Protein AF-A0A6A5V2A2-F1 (afdb_monomer_lite)

pLDDT: mean 74.8, std 13.6, range [34.06, 92.94]

Radius of gyration: 26.66 Å; chains: 1; bounding box: 61×60×77 Å

Foldseek 3Di:
DDDPDCPPVVVVVVVVVVQLVVQLVVLCVVDDPPDDSVNSSVVSVVCQQQDQDPVRDRNCCVVPVDNDDPDPPDPQPPVRVVVVVVVVVVVVVVVVVVVVVVVVCVVVPPVPPPCVVVVPDDPPDDDDDDDDDDD

Secondary structure (DSSP, 8-state):
------HHHHHHHHHHHHHHHHHHHHHHHHS-TTS-HHHHHHHHHHHHHHS--TTS--HHHHHHSSPPP--TTSPPPHHHHHHHHHHHHHHHHHHHHHHHHHHHHHHHT------HHHHTPPTT-----------

Structure (mmCIF, N/CA/C/O backbone):
data_AF-A0A6A5V2A2-F1
#
_entry.id   AF-A0A6A5V2A2-F1
#
loop_
_atom_site.group_PDB
_atom_site.id
_atom_site.type_symbol
_atom_site.label_atom_id
_atom_site.label_alt_id
_atom_site.label_comp_id
_atom_site.label_asym_id
_atom_site.label_entity_id
_atom_site.label_seq_id
_atom_site.pdbx_PDB_ins_code
_atom_site.Cartn_x
_atom_site.Cartn_y
_atom_site.Cartn_z
_atom_site.occupancy
_atom_site.B_iso_or_equiv
_atom_site.auth_seq_id
_atom_site.auth_comp_id
_atom_site.auth_asym_id
_a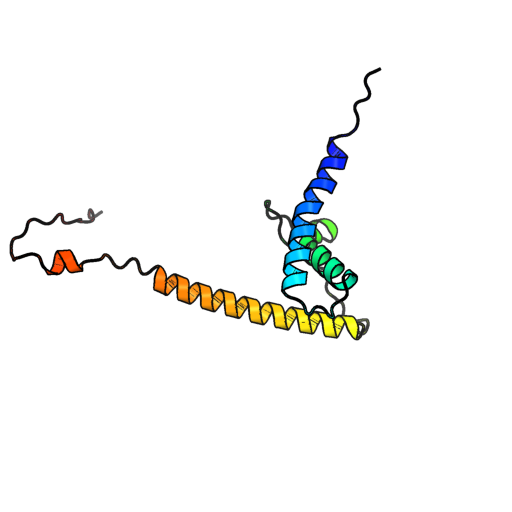tom_site.auth_atom_id
_atom_site.pdbx_PDB_model_num
ATOM 1 N N . MET A 1 1 ? -3.694 47.176 -11.298 1.00 38.16 1 MET A N 1
ATOM 2 C CA . MET A 1 1 ? -3.808 45.831 -11.908 1.00 38.16 1 MET A CA 1
ATOM 3 C C . MET A 1 1 ? -3.336 44.809 -10.891 1.00 38.16 1 MET A C 1
ATOM 5 O O . MET A 1 1 ? -2.148 44.761 -10.609 1.00 38.16 1 MET A O 1
ATOM 9 N N . SER A 1 2 ? -4.267 44.091 -10.260 1.00 34.06 2 SER A N 1
ATOM 10 C CA . SER A 1 2 ? -3.954 43.094 -9.231 1.00 34.06 2 SER A CA 1
ATOM 11 C C . SER A 1 2 ? -3.745 41.736 -9.899 1.00 34.06 2 SER A C 1
ATOM 13 O O . SER A 1 2 ? -4.646 41.229 -10.564 1.00 34.06 2 SER A O 1
ATOM 15 N N . THR A 1 3 ? -2.543 41.181 -9.768 1.00 43.47 3 THR A N 1
ATOM 16 C CA . THR A 1 3 ? -2.171 39.861 -10.287 1.00 43.47 3 THR A CA 1
ATOM 17 C C . THR A 1 3 ? -2.700 38.789 -9.336 1.00 43.47 3 THR A C 1
ATOM 19 O O . THR A 1 3 ? -2.037 38.427 -8.364 1.00 43.47 3 THR A O 1
ATOM 22 N N . THR A 1 4 ? -3.881 38.246 -9.613 1.00 45.25 4 THR A N 1
ATOM 23 C CA . THR A 1 4 ? -4.369 37.003 -9.001 1.00 45.25 4 THR A CA 1
ATOM 24 C C . THR A 1 4 ? -3.524 35.836 -9.516 1.00 45.25 4 THR A C 1
ATOM 26 O O . THR A 1 4 ? -3.820 35.208 -10.530 1.00 45.25 4 THR A O 1
ATOM 29 N N . ARG A 1 5 ? -2.407 35.560 -8.834 1.00 51.00 5 ARG A N 1
ATOM 30 C CA . ARG A 1 5 ? -1.618 34.342 -9.052 1.00 51.00 5 ARG A CA 1
ATOM 31 C C . ARG A 1 5 ? -2.469 33.137 -8.647 1.00 51.00 5 ARG A C 1
ATOM 33 O O . ARG A 1 5 ? -2.980 33.082 -7.532 1.00 51.00 5 ARG A O 1
ATOM 40 N N . ASN A 1 6 ? -2.612 32.185 -9.567 1.00 52.34 6 ASN A N 1
ATOM 41 C CA . ASN A 1 6 ? -3.333 30.920 -9.418 1.00 52.34 6 ASN A CA 1
ATOM 42 C C . ASN A 1 6 ? -2.757 30.048 -8.279 1.00 52.34 6 ASN A C 1
ATOM 44 O O . ASN A 1 6 ? -2.056 29.072 -8.523 1.00 52.34 6 ASN A O 1
ATOM 48 N N . ALA A 1 7 ? -3.065 30.370 -7.021 1.00 53.38 7 ALA A N 1
ATOM 49 C CA . ALA A 1 7 ? -2.694 29.559 -5.856 1.00 53.38 7 ALA A CA 1
ATOM 50 C C . ALA A 1 7 ? -3.405 28.186 -5.840 1.00 53.38 7 ALA A C 1
ATOM 52 O O . ALA A 1 7 ? -2.929 27.216 -5.250 1.00 53.38 7 ALA A O 1
ATOM 53 N N . LEU A 1 8 ? -4.540 28.074 -6.539 1.00 51.28 8 LEU A N 1
ATOM 54 C CA . LEU A 1 8 ? -5.358 26.860 -6.582 1.00 51.28 8 LEU A CA 1
ATOM 55 C C . LEU A 1 8 ? -4.732 25.701 -7.375 1.00 51.28 8 LEU A C 1
ATOM 57 O O . LEU A 1 8 ? -4.983 24.549 -7.027 1.00 51.28 8 LEU A O 1
ATOM 61 N N . SER A 1 9 ? -3.927 25.955 -8.412 1.00 54.22 9 SER A N 1
ATOM 62 C CA . SER A 1 9 ? -3.338 24.880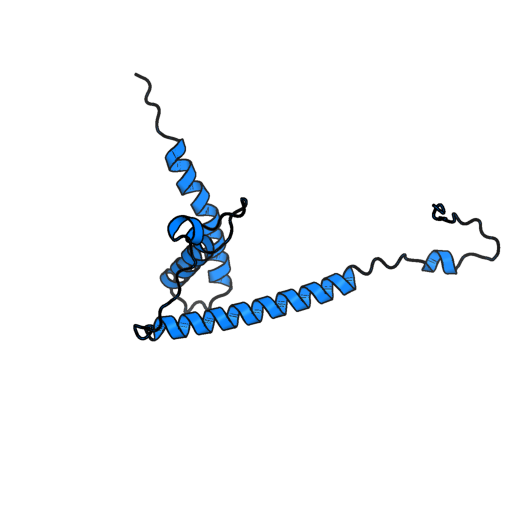 -9.232 1.00 54.22 9 SER A CA 1
ATOM 63 C C . SER A 1 9 ? -2.082 24.272 -8.598 1.00 54.22 9 SER A C 1
ATOM 65 O O . SER A 1 9 ? -1.942 23.050 -8.588 1.00 54.22 9 SER A O 1
ATOM 67 N N . ILE A 1 10 ? -1.221 25.103 -7.999 1.00 55.25 10 ILE A N 1
ATOM 68 C CA . ILE A 1 10 ? -0.010 24.671 -7.277 1.00 55.25 10 ILE A CA 1
ATOM 69 C C . ILE A 1 10 ? -0.380 23.811 -6.058 1.00 55.25 10 ILE A C 1
ATOM 71 O O . ILE A 1 10 ? 0.168 22.725 -5.874 1.00 55.25 10 ILE A O 1
ATOM 75 N N . SER A 1 11 ? -1.404 24.221 -5.301 1.00 61.50 11 SER A N 1
ATOM 76 C CA . SER A 1 11 ? -1.823 23.511 -4.084 1.00 61.50 11 SER A CA 1
ATOM 77 C C . SER A 1 11 ? -2.293 22.068 -4.314 1.00 61.50 11 SER A C 1
ATOM 79 O O . SER A 1 11 ? -2.207 21.247 -3.402 1.00 61.50 11 SER A O 1
ATOM 81 N N . LYS A 1 12 ? -2.785 21.718 -5.514 1.00 62.97 12 LYS A N 1
ATOM 82 C CA . LYS A 1 12 ? -3.176 20.333 -5.829 1.00 62.97 12 LYS A CA 1
ATOM 83 C C . LYS A 1 12 ? -1.954 19.435 -5.992 1.00 62.97 12 LYS A C 1
ATOM 85 O O . LYS A 1 12 ? -1.932 18.361 -5.405 1.00 62.97 12 LYS A O 1
ATOM 90 N N . VAL A 1 13 ? -0.943 19.874 -6.741 1.00 65.44 13 VAL A N 1
ATOM 91 C CA . VAL A 1 13 ? 0.288 19.097 -6.965 1.00 65.44 13 VAL A CA 1
ATOM 92 C C . VAL A 1 13 ? 1.084 18.960 -5.665 1.00 65.44 13 VAL A C 1
ATOM 94 O O . VAL A 1 13 ? 1.538 17.866 -5.337 1.00 65.44 13 VAL A O 1
ATOM 97 N N . GLU A 1 14 ? 1.172 20.029 -4.871 1.00 67.75 14 GLU A N 1
ATOM 98 C CA . GLU A 1 14 ? 1.862 20.013 -3.574 1.00 67.75 14 GLU A CA 1
ATOM 99 C C . GLU A 1 14 ? 1.228 19.037 -2.575 1.00 67.75 14 GLU A C 1
ATOM 101 O O . GLU A 1 14 ? 1.939 18.305 -1.885 1.00 67.75 14 GLU A O 1
ATOM 106 N N . LYS A 1 15 ? -0.108 18.937 -2.544 1.00 70.56 15 LYS A N 1
ATOM 107 C CA . LYS A 1 15 ? -0.814 17.963 -1.694 1.00 70.56 15 LYS A CA 1
ATOM 108 C C . LYS A 1 15 ? -0.485 16.509 -2.038 1.00 70.56 15 LYS A C 1
ATOM 110 O O . LYS A 1 15 ? -0.555 15.663 -1.150 1.00 70.56 15 LYS A O 1
ATOM 115 N N . TYR A 1 16 ? -0.102 16.215 -3.282 1.00 74.69 16 TYR A N 1
ATOM 116 C CA . TYR A 1 16 ? 0.299 14.870 -3.704 1.00 74.69 16 TYR A CA 1
ATOM 117 C C . TYR A 1 16 ? 1.757 14.526 -3.361 1.00 74.69 16 TYR A C 1
ATOM 119 O O . TYR A 1 16 ? 2.113 13.346 -3.359 1.00 74.69 16 TYR A O 1
ATOM 127 N N . TYR A 1 17 ? 2.590 15.505 -2.992 1.00 81.06 17 TYR A N 1
ATOM 128 C CA . TYR A 1 17 ? 3.973 15.237 -2.589 1.00 81.06 17 TYR A CA 1
ATOM 129 C C . TYR A 1 17 ? 4.055 14.466 -1.265 1.00 81.06 17 TYR A C 1
ATOM 131 O O . TYR A 1 17 ? 4.821 13.512 -1.145 1.00 81.06 17 TYR A O 1
ATOM 139 N N . THR A 1 18 ? 3.226 14.822 -0.282 1.00 86.00 18 THR A N 1
ATOM 140 C CA . THR A 1 18 ? 3.184 14.157 1.030 1.00 86.00 18 THR A CA 1
ATOM 141 C C . THR A 1 18 ? 2.874 12.654 0.947 1.00 86.00 18 THR A C 1
ATOM 143 O O . THR A 1 18 ? 3.663 11.866 1.477 1.00 86.00 18 THR A O 1
ATOM 146 N N . PRO A 1 19 ? 1.789 12.203 0.281 1.00 87.12 19 PRO A N 1
ATOM 147 C CA . PRO A 1 19 ? 1.515 10.776 0.132 1.00 87.12 19 PRO A CA 1
ATOM 148 C C . PRO A 1 19 ? 2.580 10.065 -0.712 1.00 87.12 19 PRO A C 1
ATOM 150 O O . PRO A 1 19 ? 2.922 8.925 -0.401 1.00 87.12 19 PRO A O 1
ATOM 153 N N . LEU A 1 20 ? 3.167 10.739 -1.710 1.00 89.06 20 LEU A N 1
ATOM 154 C CA . LEU A 1 20 ? 4.261 10.181 -2.508 1.00 89.06 20 LEU A CA 1
ATOM 155 C C . LEU A 1 20 ? 5.519 9.92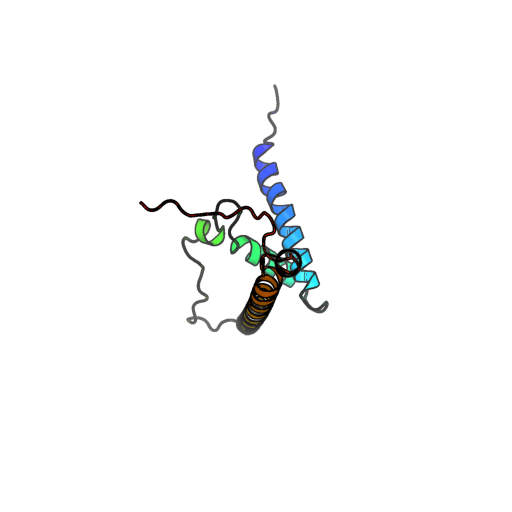4 -1.694 1.00 89.06 20 LEU A C 1
ATOM 157 O O . LEU A 1 20 ? 6.053 8.814 -1.718 1.00 89.06 20 LEU A O 1
ATOM 161 N N . ARG A 1 21 ? 5.954 10.920 -0.926 1.00 91.19 21 ARG A N 1
ATOM 162 C CA . ARG A 1 21 ? 7.101 10.794 -0.033 1.00 91.19 21 ARG A CA 1
ATOM 163 C C . ARG A 1 21 ? 6.872 9.699 1.003 1.00 91.19 21 ARG A C 1
ATOM 165 O O . ARG A 1 21 ? 7.749 8.867 1.215 1.00 91.19 21 ARG A O 1
ATOM 172 N N . ARG A 1 22 ? 5.673 9.647 1.590 1.00 90.06 22 ARG A N 1
ATOM 173 C CA . ARG A 1 22 ? 5.330 8.629 2.585 1.00 90.06 22 ARG A CA 1
ATOM 174 C C . ARG A 1 22 ? 5.354 7.218 2.001 1.00 90.06 22 ARG A C 1
ATOM 176 O O . ARG A 1 22 ? 5.927 6.324 2.616 1.00 90.06 22 ARG A O 1
ATOM 183 N N . ALA A 1 23 ? 4.760 7.016 0.825 1.00 88.38 23 ALA A N 1
ATOM 184 C CA . ALA A 1 23 ? 4.787 5.726 0.142 1.00 88.38 23 ALA A CA 1
ATOM 185 C C . ALA A 1 23 ? 6.223 5.312 -0.211 1.00 88.38 23 ALA A C 1
ATOM 187 O O . ALA A 1 23 ? 6.601 4.168 0.023 1.00 88.38 23 ALA A O 1
ATOM 188 N N . TYR A 1 24 ? 7.034 6.249 -0.709 1.00 91.75 24 TYR A N 1
ATOM 189 C CA . TYR A 1 24 ? 8.440 6.010 -1.029 1.00 91.75 24 TYR A CA 1
ATOM 190 C C . TYR A 1 24 ? 9.242 5.548 0.193 1.00 91.75 24 TYR A C 1
ATOM 192 O O . TYR A 1 24 ? 9.923 4.531 0.117 1.00 91.75 24 TYR A O 1
ATOM 200 N N . GLU A 1 25 ? 9.135 6.251 1.324 1.00 92.88 25 GLU A N 1
ATOM 201 C CA . GLU A 1 25 ? 9.845 5.905 2.565 1.00 92.88 25 GLU A CA 1
ATOM 202 C C . GLU A 1 25 ? 9.458 4.514 3.080 1.00 92.88 25 GLU A C 1
ATOM 204 O O . GLU A 1 25 ? 10.334 3.727 3.433 1.00 92.88 25 GLU A O 1
ATOM 209 N N . ILE A 1 26 ? 8.161 4.183 3.063 1.00 90.12 26 ILE A N 1
ATOM 210 C CA . ILE A 1 26 ? 7.669 2.857 3.462 1.00 90.12 26 ILE A CA 1
ATOM 211 C C . ILE A 1 26 ? 8.238 1.780 2.533 1.00 90.12 26 ILE A C 1
ATOM 213 O O . ILE A 1 26 ? 8.815 0.804 2.996 1.00 90.12 26 ILE A O 1
ATOM 217 N N . ILE A 1 27 ? 8.130 1.963 1.216 1.00 86.12 27 ILE A N 1
ATOM 218 C CA . ILE A 1 27 ? 8.611 0.976 0.240 1.00 86.12 27 ILE A CA 1
ATOM 219 C C . ILE A 1 27 ? 10.136 0.825 0.320 1.00 86.12 27 ILE A C 1
ATOM 221 O O . ILE A 1 27 ? 10.648 -0.279 0.162 1.00 86.12 27 ILE A O 1
ATOM 225 N N . ARG A 1 28 ? 10.871 1.910 0.584 1.00 87.06 28 ARG A N 1
ATOM 226 C CA . ARG A 1 28 ? 12.328 1.878 0.744 1.00 87.06 28 ARG A CA 1
ATOM 227 C C . ARG A 1 28 ? 12.762 1.139 2.007 1.00 87.06 28 ARG A C 1
ATOM 229 O O . ARG A 1 28 ? 13.811 0.511 1.978 1.00 87.06 28 ARG A O 1
ATOM 236 N N . ALA A 1 29 ? 11.980 1.215 3.082 1.00 89.62 29 ALA A N 1
ATOM 237 C CA . ALA A 1 29 ? 12.234 0.463 4.308 1.00 89.62 29 ALA A CA 1
ATOM 238 C C . ALA A 1 29 ? 11.945 -1.042 4.149 1.00 89.62 29 ALA A C 1
ATOM 240 O O . ALA A 1 29 ? 12.603 -1.861 4.781 1.00 89.62 29 ALA A O 1
ATOM 241 N N . GLU A 1 30 ? 10.980 -1.401 3.299 1.00 85.12 30 GLU A N 1
ATOM 242 C CA . GLU A 1 30 ? 10.536 -2.787 3.079 1.00 85.12 30 GLU A CA 1
ATOM 243 C C . GLU A 1 30 ? 11.325 -3.531 1.983 1.00 85.12 30 GLU A C 1
ATOM 245 O O . GLU A 1 30 ? 11.270 -4.758 1.899 1.00 85.12 30 GLU A O 1
ATOM 250 N N . LEU A 1 31 ? 12.024 -2.809 1.102 1.00 82.38 31 LEU A N 1
ATOM 251 C CA . LEU A 1 31 ? 12.803 -3.389 0.007 1.00 82.38 31 LEU A CA 1
ATOM 252 C C . LEU A 1 31 ? 14.301 -3.385 0.314 1.00 82.38 31 LEU A C 1
ATOM 254 O O . LEU A 1 31 ? 14.825 -2.458 0.926 1.00 82.38 31 LEU A O 1
ATOM 258 N N . ASP A 1 32 ? 15.005 -4.395 -0.201 1.00 80.56 32 ASP A N 1
ATOM 259 C CA . ASP A 1 32 ? 16.461 -4.475 -0.102 1.00 80.56 32 ASP A CA 1
ATOM 260 C C . ASP A 1 32 ? 17.122 -3.217 -0.681 1.00 80.56 32 ASP A C 1
ATOM 262 O O . ASP A 1 32 ? 16.704 -2.698 -1.725 1.00 80.56 32 ASP A O 1
ATOM 266 N N . SER A 1 33 ? 18.226 -2.789 -0.062 1.00 78.31 33 SER A N 1
ATOM 267 C CA . SER A 1 33 ? 19.039 -1.644 -0.505 1.00 78.31 33 SER A CA 1
ATOM 268 C C . SER A 1 33 ? 19.601 -1.792 -1.926 1.00 78.31 33 SER A C 1
ATOM 270 O O . SER A 1 33 ? 20.014 -0.806 -2.531 1.00 78.31 33 SER A O 1
ATOM 272 N N . SER A 1 34 ? 19.575 -3.008 -2.481 1.00 81.62 34 SER A N 1
ATOM 273 C CA . SER A 1 34 ? 19.928 -3.314 -3.872 1.00 81.62 34 SER A CA 1
ATOM 274 C C . SER A 1 34 ? 18.875 -2.857 -4.893 1.00 81.62 34 SER A C 1
ATOM 276 O O . SER A 1 34 ? 19.156 -2.801 -6.092 1.00 81.62 34 SER A O 1
ATOM 278 N N . THR A 1 35 ? 17.661 -2.522 -4.448 1.00 79.44 35 THR A N 1
ATOM 279 C CA . THR A 1 35 ? 16.606 -1.997 -5.318 1.00 79.44 35 THR A CA 1
ATOM 280 C C . THR A 1 35 ? 16.936 -0.562 -5.714 1.00 79.44 35 THR A C 1
ATOM 282 O O . THR A 1 35 ? 17.177 0.283 -4.856 1.00 79.44 35 THR A O 1
ATOM 285 N N . SER A 1 36 ? 16.918 -0.253 -7.012 1.00 88.12 36 SER A N 1
ATOM 286 C CA . SER A 1 36 ? 17.187 1.110 -7.475 1.00 88.12 36 SER A CA 1
ATOM 287 C C . SER A 1 36 ? 16.101 2.089 -7.025 1.00 88.12 36 SER A C 1
ATOM 289 O O . SER A 1 36 ? 14.914 1.755 -7.004 1.00 88.12 36 SER A O 1
ATOM 291 N N . ASP A 1 37 ? 16.491 3.327 -6.735 1.00 85.25 37 ASP A N 1
ATOM 292 C CA . ASP A 1 37 ? 15.562 4.386 -6.319 1.00 85.25 37 ASP A CA 1
ATOM 293 C C . ASP A 1 37 ? 14.474 4.639 -7.375 1.00 85.25 37 ASP A C 1
ATOM 295 O O . ASP A 1 37 ? 13.314 4.884 -7.048 1.00 85.25 37 ASP A O 1
ATOM 299 N N . ILE A 1 38 ? 14.817 4.466 -8.657 1.00 84.06 38 ILE A N 1
ATOM 300 C CA . ILE A 1 38 ? 13.868 4.523 -9.776 1.00 84.06 38 ILE A CA 1
ATOM 301 C C . ILE A 1 38 ? 12.786 3.445 -9.632 1.00 84.06 38 ILE A C 1
ATOM 303 O O . ILE A 1 38 ? 11.603 3.724 -9.829 1.00 84.06 38 ILE A O 1
ATOM 307 N N . ALA A 1 39 ? 13.159 2.211 -9.282 1.00 81.44 39 ALA A N 1
ATOM 308 C CA . ALA A 1 39 ? 12.195 1.132 -9.092 1.00 81.44 39 ALA A CA 1
ATOM 309 C C . ALA A 1 39 ? 11.300 1.387 -7.871 1.00 81.44 39 ALA A C 1
ATOM 311 O O . ALA A 1 39 ? 10.090 1.176 -7.958 1.00 81.44 39 ALA A O 1
ATOM 312 N N . VAL A 1 40 ? 11.865 1.898 -6.773 1.00 82.69 40 VAL A N 1
ATOM 313 C CA . VAL A 1 40 ? 11.106 2.298 -5.575 1.00 82.69 40 VAL A CA 1
ATOM 314 C C . VAL A 1 40 ? 10.093 3.390 -5.921 1.00 82.69 40 VAL A C 1
ATOM 316 O O . VAL A 1 40 ? 8.913 3.259 -5.597 1.00 82.69 40 VAL A O 1
ATOM 319 N N . LEU A 1 41 ? 10.513 4.421 -6.659 1.00 88.50 41 LEU A N 1
ATOM 320 C CA . LEU A 1 41 ? 9.640 5.513 -7.083 1.00 88.50 41 LEU A CA 1
ATOM 321 C C . LEU A 1 41 ? 8.507 5.024 -7.995 1.00 88.50 41 LEU A C 1
ATOM 323 O O . LEU A 1 41 ? 7.354 5.398 -7.795 1.00 88.50 41 LEU A O 1
ATOM 327 N N . GLN A 1 42 ? 8.798 4.137 -8.951 1.00 85.56 42 GLN A N 1
ATOM 328 C CA . GLN A 1 42 ? 7.767 3.532 -9.802 1.00 85.56 42 GLN A CA 1
ATOM 329 C C . GLN A 1 42 ? 6.729 2.743 -8.993 1.00 85.56 42 GLN A C 1
ATOM 331 O O . GLN A 1 42 ? 5.542 2.776 -9.316 1.00 85.56 42 GLN A O 1
ATOM 336 N N . ILE A 1 43 ? 7.164 2.013 -7.962 1.00 82.38 43 ILE A N 1
ATOM 337 C CA . ILE A 1 43 ? 6.257 1.264 -7.084 1.00 82.38 43 ILE A CA 1
ATOM 338 C C . ILE A 1 43 ? 5.418 2.237 -6.250 1.00 82.38 43 ILE A C 1
ATOM 340 O O . ILE A 1 43 ? 4.213 2.034 -6.147 1.00 82.38 43 ILE A O 1
ATOM 344 N N . ALA A 1 44 ? 6.017 3.307 -5.723 1.00 86.25 44 ALA A N 1
ATOM 345 C CA . ALA A 1 44 ? 5.313 4.317 -4.937 1.00 86.25 44 ALA A CA 1
ATOM 346 C C . ALA A 1 44 ? 4.220 5.023 -5.752 1.00 86.25 44 ALA A C 1
ATOM 348 O O . ALA A 1 44 ? 3.070 5.076 -5.322 1.00 86.25 44 ALA A O 1
ATOM 349 N N . VAL A 1 45 ? 4.548 5.487 -6.962 1.00 87.94 45 VAL A N 1
ATOM 350 C CA . VAL A 1 45 ? 3.579 6.125 -7.868 1.00 87.94 45 VAL A CA 1
ATOM 351 C C . VAL A 1 45 ? 2.440 5.166 -8.207 1.00 87.94 45 VAL A C 1
ATOM 353 O O . VAL A 1 45 ? 1.271 5.542 -8.139 1.00 87.94 45 VAL A O 1
ATOM 356 N N . LYS A 1 46 ? 2.759 3.905 -8.520 1.00 86.31 46 LYS A N 1
ATOM 357 C CA . LYS A 1 46 ? 1.736 2.892 -8.794 1.00 86.31 46 LYS A CA 1
ATOM 358 C C . LYS A 1 46 ? 0.835 2.645 -7.583 1.00 86.31 46 LYS A C 1
ATOM 360 O O . LYS A 1 46 ? -0.380 2.623 -7.733 1.00 86.31 46 LYS A O 1
ATOM 365 N N . ALA A 1 47 ? 1.422 2.481 -6.399 1.00 84.69 47 ALA A N 1
ATOM 366 C CA . ALA A 1 47 ? 0.677 2.233 -5.173 1.00 84.69 47 ALA A CA 1
ATOM 367 C C . ALA A 1 47 ? -0.315 3.364 -4.889 1.00 84.69 47 ALA A C 1
ATOM 369 O O . ALA A 1 47 ? -1.461 3.087 -4.563 1.00 84.69 47 ALA A O 1
ATOM 370 N N . ILE A 1 48 ? 0.085 4.622 -5.070 1.00 87.06 48 ILE A N 1
ATOM 371 C CA . ILE A 1 48 ? -0.795 5.780 -4.854 1.00 87.06 48 ILE A CA 1
ATOM 372 C C . ILE A 1 48 ? -1.930 5.812 -5.869 1.00 87.06 48 ILE A C 1
ATOM 374 O O . ILE A 1 48 ? -3.069 6.056 -5.490 1.00 87.06 48 ILE A O 1
ATOM 378 N N . ASN A 1 49 ? -1.637 5.534 -7.139 1.00 86.62 49 ASN A N 1
ATOM 379 C CA . ASN A 1 49 ? -2.657 5.540 -8.184 1.00 86.62 49 ASN A CA 1
ATOM 380 C C . ASN A 1 49 ? -3.692 4.419 -7.999 1.00 86.62 49 ASN A C 1
ATOM 382 O O . ASN A 1 49 ? -4.867 4.613 -8.310 1.00 86.62 49 ASN A O 1
ATOM 386 N N . ASP A 1 50 ? -3.268 3.272 -7.462 1.00 85.12 50 ASP A N 1
ATOM 387 C CA . ASP A 1 50 ? -4.130 2.114 -7.209 1.00 85.12 50 ASP A CA 1
ATOM 388 C C . ASP A 1 50 ? -4.794 2.139 -5.816 1.00 85.12 50 ASP A C 1
ATOM 390 O O . ASP A 1 50 ? -5.711 1.353 -5.566 1.00 85.12 50 ASP A O 1
ATOM 394 N N . THR A 1 51 ? -4.361 3.031 -4.915 1.00 81.69 51 THR A N 1
ATOM 395 C CA . THR A 1 51 ? -4.915 3.161 -3.559 1.00 81.69 51 THR A CA 1
ATOM 396 C C . THR A 1 51 ? -6.064 4.155 -3.534 1.00 81.69 51 THR A C 1
ATOM 398 O O . THR A 1 51 ? -6.008 5.244 -4.101 1.00 81.69 51 THR A O 1
ATOM 401 N N . THR A 1 52 ? -7.110 3.777 -2.814 1.00 77.50 52 THR A N 1
ATOM 402 C CA . THR A 1 52 ? -8.256 4.626 -2.536 1.00 77.50 52 THR A CA 1
ATOM 403 C C . THR A 1 52 ? -7.849 5.810 -1.656 1.00 77.50 52 THR A C 1
ATOM 405 O O . THR A 1 52 ? -7.373 5.619 -0.537 1.00 77.50 52 THR A O 1
ATOM 408 N N . GLY A 1 53 ? -8.034 7.034 -2.152 1.00 72.62 53 GLY A N 1
ATOM 409 C CA . GLY A 1 53 ? -7.881 8.251 -1.357 1.00 72.62 53 GLY A CA 1
ATOM 410 C C . GLY A 1 53 ? -8.957 8.377 -0.265 1.00 72.62 53 GLY A C 1
ATOM 411 O O . GLY A 1 53 ? -9.878 7.561 -0.211 1.00 72.62 53 GLY A O 1
ATOM 412 N N . PRO A 1 54 ? -8.884 9.412 0.593 1.00 67.19 54 PRO A N 1
ATOM 413 C CA . PRO A 1 54 ? -9.824 9.617 1.702 1.00 67.19 54 PRO A CA 1
ATOM 414 C C . PRO A 1 54 ? -11.305 9.584 1.294 1.00 67.19 54 PRO A C 1
ATOM 416 O O . PRO A 1 54 ? -12.140 9.105 2.053 1.00 67.19 54 PRO A O 1
ATOM 419 N N . ASP A 1 55 ? -11.609 10.022 0.071 1.00 76.75 55 ASP A N 1
ATOM 420 C CA . ASP A 1 55 ? -12.970 10.105 -0.470 1.00 76.75 55 ASP A CA 1
ATOM 421 C C . ASP A 1 55 ? -13.456 8.809 -1.140 1.00 76.75 55 ASP A C 1
ATOM 423 O O . ASP A 1 55 ? -14.449 8.814 -1.865 1.00 76.75 55 ASP A O 1
ATOM 427 N N . GLY A 1 56 ? -12.748 7.687 -0.986 1.00 76.12 56 GLY A N 1
ATOM 428 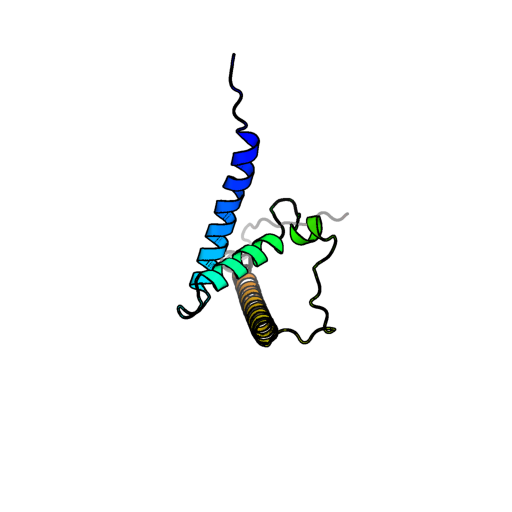C CA . GLY A 1 56 ? -13.145 6.451 -1.666 1.00 76.12 56 GLY A CA 1
ATOM 429 C C . GLY A 1 56 ? -12.746 6.406 -3.150 1.00 76.12 56 GLY A C 1
ATOM 430 O O . GLY A 1 56 ? -13.076 5.451 -3.852 1.00 76.12 56 GLY 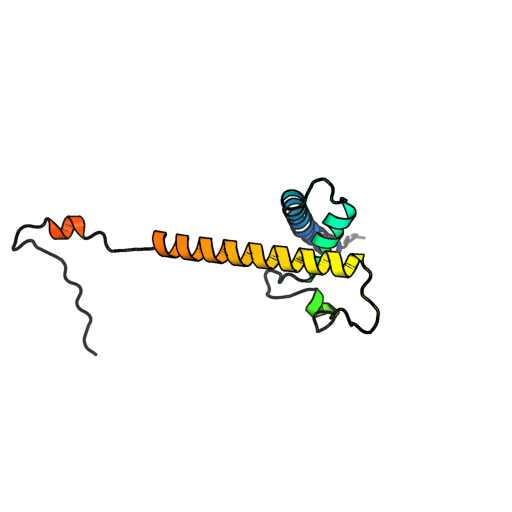A O 1
ATOM 431 N N . LEU A 1 57 ? -12.020 7.417 -3.638 1.00 81.19 57 LEU A N 1
ATOM 432 C CA . LEU A 1 57 ? -11.657 7.560 -5.046 1.00 81.19 57 LEU A CA 1
ATOM 433 C C . LEU A 1 57 ? -10.294 6.933 -5.348 1.00 81.19 57 LEU A C 1
ATOM 435 O O . LEU A 1 57 ? -9.302 7.242 -4.691 1.00 81.19 57 LEU A O 1
ATOM 439 N N . VAL A 1 58 ? -10.238 6.092 -6.381 1.00 85.81 58 VAL A N 1
ATOM 440 C CA . VAL A 1 58 ? -8.999 5.476 -6.876 1.00 85.81 58 VAL A CA 1
ATOM 441 C C . VAL A 1 58 ? -8.607 6.156 -8.189 1.00 85.81 58 VAL A C 1
ATOM 443 O O . VAL A 1 58 ? -9.344 6.011 -9.170 1.00 85.81 58 VAL A O 1
ATOM 446 N N . PRO A 1 59 ? -7.468 6.869 -8.260 1.00 87.75 59 PRO A N 1
ATOM 447 C CA . PRO A 1 59 ? -7.040 7.557 -9.478 1.00 87.75 59 PRO A CA 1
ATOM 448 C C . PRO A 1 59 ? -7.016 6.661 -10.725 1.00 87.75 59 PRO A C 1
ATOM 450 O O . PRO A 1 59 ? -7.500 7.073 -11.777 1.00 87.75 59 PRO A O 1
ATOM 453 N N . THR A 1 60 ? -6.542 5.416 -10.612 1.00 86.38 60 THR A N 1
ATOM 454 C CA . THR A 1 60 ? -6.549 4.450 -11.725 1.00 86.38 60 THR A CA 1
ATOM 455 C C . THR A 1 60 ? -7.965 4.186 -12.252 1.00 86.38 60 THR A C 1
ATOM 457 O O . THR A 1 60 ? -8.169 4.148 -13.464 1.00 86.38 60 THR A O 1
ATOM 460 N N . LEU A 1 61 ? -8.964 4.065 -11.372 1.00 86.38 61 LEU A N 1
ATOM 461 C CA . LEU A 1 61 ? -10.357 3.868 -11.785 1.00 86.38 61 LEU A CA 1
ATOM 462 C C . LEU A 1 61 ? -10.960 5.130 -12.402 1.00 86.38 61 LEU A C 1
ATOM 464 O O . LEU A 1 61 ? -11.729 5.026 -13.349 1.00 86.38 61 LEU A O 1
ATOM 468 N N . LEU A 1 62 ? -10.596 6.311 -11.905 1.00 87.81 62 LEU A N 1
ATOM 469 C CA . LEU A 1 62 ? -11.078 7.576 -12.461 1.00 87.81 62 LEU A CA 1
ATOM 470 C C . LEU A 1 62 ? -10.558 7.828 -13.880 1.00 87.81 62 LEU A C 1
ATOM 472 O O . LEU A 1 62 ? -11.287 8.357 -14.712 1.00 87.81 62 LEU A O 1
ATOM 476 N N . VAL A 1 63 ? -9.303 7.461 -14.152 1.00 85.44 63 VAL A N 1
ATOM 477 C CA . VAL A 1 63 ? -8.665 7.702 -15.454 1.00 85.44 63 VAL A CA 1
ATOM 478 C C . VAL A 1 63 ? -9.024 6.620 -16.470 1.00 85.44 63 VAL A C 1
ATOM 480 O O . VAL A 1 63 ? -9.292 6.936 -17.625 1.00 85.44 63 VAL A O 1
ATOM 483 N N . PHE A 1 64 ? -9.029 5.349 -16.062 1.00 80.94 64 PHE A N 1
ATOM 484 C CA . PHE A 1 64 ? -9.191 4.224 -16.989 1.00 80.94 64 PHE A CA 1
ATOM 485 C C . PHE A 1 64 ? -10.570 3.555 -16.927 1.00 80.94 64 PHE A C 1
ATOM 487 O O . PHE A 1 64 ? -10.859 2.701 -17.760 1.00 80.94 64 PHE A O 1
ATOM 494 N N . GLY A 1 65 ? -11.413 3.874 -15.940 1.00 84.56 65 GLY A N 1
ATOM 495 C CA . GLY A 1 65 ? -12.709 3.210 -15.718 1.00 84.56 65 GLY A CA 1
ATOM 496 C C . GLY A 1 65 ? -12.606 1.751 -15.251 1.00 84.56 65 GLY A C 1
ATOM 497 O O . GLY A 1 65 ? -13.612 1.117 -14.945 1.00 84.56 65 GLY A O 1
ATOM 498 N N . ALA A 1 66 ? -11.394 1.203 -15.187 1.00 83.31 66 ALA A N 1
ATOM 499 C CA . ALA A 1 66 ? -11.092 -0.164 -14.797 1.00 83.31 66 ALA A CA 1
ATOM 500 C C . ALA A 1 66 ? -9.639 -0.254 -14.323 1.00 83.31 66 ALA A C 1
ATOM 502 O O . ALA A 1 66 ? -8.814 0.598 -14.646 1.00 83.31 66 ALA A O 1
ATOM 503 N N . TYR A 1 67 ? -9.297 -1.320 -13.600 1.00 77.88 67 TYR A N 1
ATOM 504 C CA . TYR A 1 67 ? -7.896 -1.657 -13.356 1.00 77.88 67 TYR A CA 1
ATOM 505 C C . TYR A 1 67 ? -7.290 -2.240 -14.640 1.00 77.88 67 TYR A C 1
ATOM 507 O O . TYR A 1 67 ? -7.749 -3.305 -15.072 1.00 77.88 67 TYR A O 1
ATOM 515 N N . PRO A 1 68 ? -6.275 -1.597 -15.253 1.00 72.62 68 PRO A N 1
ATOM 516 C CA . PRO A 1 68 ? -5.643 -2.114 -16.457 1.00 72.62 68 PRO A CA 1
ATOM 517 C C . PRO A 1 68 ? -5.113 -3.524 -16.204 1.00 72.62 68 PRO A C 1
ATOM 519 O O . PRO A 1 68 ? -4.244 -3.749 -15.357 1.00 72.62 68 PRO A O 1
ATOM 522 N N . ARG A 1 69 ? -5.663 -4.495 -16.930 1.00 66.38 69 ARG A N 1
ATOM 523 C CA . ARG A 1 69 ? -5.165 -5.867 -16.911 1.00 66.38 69 ARG A CA 1
ATOM 524 C C . ARG A 1 69 ? -3.925 -5.912 -17.793 1.00 66.38 69 ARG A C 1
ATOM 526 O O . ARG A 1 69 ? -3.946 -5.421 -18.916 1.00 66.38 69 ARG A O 1
ATOM 533 N N . VAL A 1 70 ? -2.851 -6.517 -17.301 1.00 58.41 70 VAL A N 1
ATOM 534 C CA . VAL A 1 70 ? -1.760 -6.972 -18.173 1.00 58.41 70 VAL A CA 1
ATOM 535 C C . VAL A 1 70 ? -2.350 -8.043 -19.095 1.00 58.41 70 VAL A C 1
ATOM 537 O O . VAL A 1 70 ? -2.686 -9.124 -18.611 1.00 58.41 70 VAL A O 1
ATOM 540 N N . SER A 1 71 ? -2.571 -7.729 -20.377 1.00 44.81 71 SER A N 1
ATOM 541 C CA . SER A 1 71 ? -3.012 -8.736 -21.346 1.00 44.81 71 SER A CA 1
ATOM 542 C C . SER A 1 71 ? -1.859 -9.702 -21.617 1.00 44.81 71 SER A C 1
ATOM 544 O O . SER A 1 71 ? -0.693 -9.311 -21.671 1.00 44.81 71 SER A O 1
ATOM 546 N N . MET A 1 72 ? -2.188 -10.987 -21.723 1.00 45.66 72 MET A N 1
ATOM 547 C CA . MET A 1 72 ? -1.224 -12.055 -22.010 1.00 45.66 72 MET A CA 1
ATOM 548 C C . MET A 1 72 ? -0.853 -12.108 -23.503 1.00 45.66 72 MET A C 1
ATOM 550 O O . MET A 1 72 ? 0.064 -12.836 -23.869 1.00 45.66 72 MET A O 1
ATOM 554 N N . ASP A 1 73 ? -1.535 -11.320 -24.346 1.00 45.62 73 ASP A N 1
ATOM 555 C CA . ASP A 1 73 ? -1.388 -11.282 -25.812 1.00 45.62 73 ASP A CA 1
ATOM 556 C C . ASP A 1 73 ? -0.047 -10.692 -26.278 1.00 45.62 73 ASP A C 1
ATOM 558 O O . ASP A 1 73 ? 0.268 -10.639 -27.464 1.00 45.62 73 ASP A O 1
ATOM 562 N N . SER A 1 74 ? 0.784 -10.254 -25.339 1.00 48.12 74 SER A N 1
ATOM 563 C CA . SER A 1 74 ? 2.204 -10.007 -25.540 1.00 48.12 74 SER A CA 1
ATOM 564 C C . SER A 1 74 ? 2.933 -10.625 -24.352 1.00 48.12 74 SER A C 1
ATOM 566 O O . SER A 1 74 ? 2.522 -10.357 -23.218 1.00 48.12 74 SER A O 1
ATOM 568 N N . PRO A 1 75 ? 3.986 -11.446 -24.553 1.00 47.06 75 PRO A N 1
ATOM 569 C CA . PRO A 1 75 ? 4.702 -12.051 -23.442 1.00 47.06 75 PRO A CA 1
ATOM 570 C C . PRO A 1 75 ? 5.105 -10.944 -22.462 1.00 47.06 75 PRO A C 1
ATOM 572 O O . PRO A 1 75 ? 5.822 -10.019 -22.864 1.00 47.06 75 PRO A O 1
ATOM 575 N N . PRO A 1 76 ? 4.628 -10.967 -21.203 1.00 54.56 76 PRO A N 1
ATOM 576 C CA . PRO A 1 76 ? 5.031 -9.960 -20.243 1.00 54.56 76 PRO A CA 1
ATOM 577 C C . PRO A 1 76 ? 6.549 -10.015 -20.165 1.00 54.56 76 PRO A C 1
ATOM 579 O O . PRO A 1 76 ? 7.116 -11.100 -20.008 1.00 54.56 76 PRO A O 1
ATOM 582 N N . SER A 1 77 ? 7.208 -8.859 -20.315 1.00 53.78 77 SER A N 1
ATOM 583 C CA . SER A 1 77 ? 8.669 -8.809 -20.250 1.00 53.78 77 SER A CA 1
ATOM 584 C C . SER A 1 77 ? 9.142 -9.606 -19.021 1.00 53.78 77 SER A C 1
ATOM 586 O O . SER A 1 77 ? 8.460 -9.572 -17.987 1.00 53.78 77 SER A O 1
ATOM 588 N N . PRO A 1 78 ? 10.285 -10.310 -19.065 1.00 55.56 78 PRO A N 1
ATOM 589 C CA . PRO A 1 78 ? 10.775 -11.082 -17.919 1.00 55.56 78 PRO A CA 1
ATOM 590 C C . PRO A 1 78 ? 10.797 -10.268 -16.608 1.00 55.56 78 PRO A C 1
ATOM 592 O O . PRO A 1 78 ? 10.572 -10.800 -15.518 1.00 55.56 78 PRO A O 1
ATOM 595 N N . SER A 1 79 ? 10.972 -8.945 -16.722 1.00 62.94 79 SER A N 1
ATOM 596 C CA . SER A 1 79 ? 10.876 -7.990 -15.615 1.00 62.94 79 SER A CA 1
ATOM 597 C C . SER A 1 79 ? 9.461 -7.872 -15.022 1.00 62.94 79 SER A C 1
ATOM 599 O O . SER A 1 79 ? 9.305 -7.846 -13.802 1.00 62.94 79 SER A O 1
ATOM 601 N N . THR A 1 80 ? 8.416 -7.878 -15.851 1.00 60.19 80 THR A N 1
ATOM 602 C CA . THR A 1 80 ? 7.007 -7.794 -15.447 1.00 60.19 80 THR A CA 1
ATOM 603 C C . THR A 1 80 ? 6.568 -9.055 -14.705 1.00 60.19 80 THR A C 1
ATOM 605 O O . THR A 1 80 ? 5.918 -8.949 -13.666 1.00 60.19 80 THR A O 1
ATOM 608 N N . ILE A 1 81 ? 6.984 -10.241 -15.166 1.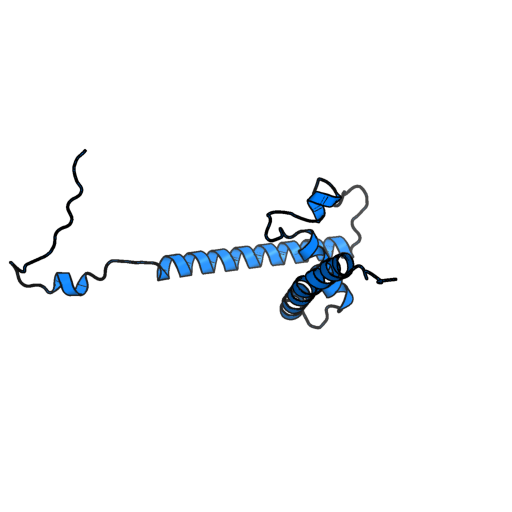00 63.44 81 ILE A N 1
ATOM 609 C CA . ILE A 1 81 ? 6.706 -11.519 -14.484 1.00 63.44 81 ILE A CA 1
ATOM 610 C C . ILE A 1 81 ? 7.358 -11.533 -13.099 1.00 63.44 81 ILE A C 1
ATOM 612 O O . ILE A 1 81 ? 6.713 -11.846 -12.094 1.00 63.44 81 ILE A O 1
ATOM 616 N N . ARG A 1 82 ? 8.638 -11.143 -13.024 1.00 67.50 82 ARG A N 1
ATOM 617 C CA . ARG A 1 82 ? 9.386 -11.087 -11.762 1.00 67.50 82 ARG A CA 1
ATOM 618 C C . ARG A 1 82 ? 8.758 -10.093 -10.780 1.00 67.50 82 ARG A C 1
ATOM 620 O O . ARG A 1 82 ? 8.610 -10.423 -9.603 1.00 67.50 82 ARG A O 1
ATOM 627 N N . ARG A 1 83 ? 8.321 -8.922 -11.262 1.00 67.19 83 ARG A N 1
ATOM 628 C CA . ARG A 1 83 ? 7.602 -7.916 -10.460 1.00 67.19 83 ARG A CA 1
ATOM 629 C C . ARG A 1 83 ? 6.246 -8.428 -9.978 1.00 67.19 83 ARG A C 1
ATOM 631 O O . ARG A 1 83 ? 5.949 -8.303 -8.795 1.00 67.19 83 ARG A O 1
ATOM 638 N N . ALA A 1 84 ? 5.448 -9.049 -10.844 1.00 67.31 84 ALA A N 1
ATOM 639 C CA . ALA A 1 84 ? 4.152 -9.612 -10.465 1.00 67.31 84 ALA A CA 1
ATOM 640 C C . ALA A 1 84 ? 4.294 -10.698 -9.385 1.00 67.31 84 ALA A C 1
ATOM 642 O O . ALA A 1 84 ? 3.563 -10.689 -8.395 1.00 67.31 84 ALA A O 1
ATOM 643 N N . LYS A 1 85 ? 5.293 -11.580 -9.519 1.00 73.56 85 LYS A N 1
ATOM 644 C CA . LYS A 1 85 ? 5.597 -12.618 -8.525 1.00 73.56 85 LYS A CA 1
ATOM 645 C C . LYS A 1 85 ? 6.028 -12.026 -7.178 1.00 73.56 85 LYS A C 1
ATOM 647 O O . LYS A 1 85 ? 5.596 -12.511 -6.132 1.00 73.56 85 LYS A O 1
ATOM 652 N N . ALA A 1 86 ? 6.842 -10.968 -7.191 1.00 64.56 86 ALA A N 1
ATOM 653 C CA . ALA A 1 86 ? 7.238 -10.254 -5.977 1.00 64.56 86 ALA A CA 1
ATOM 654 C C . ALA A 1 86 ? 6.031 -9.602 -5.280 1.00 64.56 86 ALA A C 1
ATOM 656 O O . ALA A 1 86 ? 5.850 -9.783 -4.077 1.00 64.56 86 ALA A O 1
ATOM 657 N N . ILE A 1 87 ? 5.155 -8.939 -6.043 1.00 69.25 87 ILE A N 1
ATOM 658 C CA . ILE A 1 87 ? 3.920 -8.327 -5.527 1.00 69.25 87 ILE A CA 1
ATOM 659 C C . ILE A 1 87 ? 3.001 -9.388 -4.908 1.00 69.25 87 ILE A C 1
ATOM 661 O O . ILE A 1 87 ? 2.521 -9.209 -3.792 1.00 69.25 87 ILE A O 1
ATOM 665 N N . GLN A 1 88 ? 2.793 -10.527 -5.574 1.00 76.62 88 GLN A N 1
ATOM 666 C CA . GLN A 1 88 ? 1.988 -11.623 -5.020 1.00 76.62 88 GLN A CA 1
ATOM 667 C C . GLN A 1 88 ? 2.565 -12.162 -3.704 1.00 76.62 88 GLN A C 1
ATOM 669 O O . GLN A 1 88 ? 1.812 -12.438 -2.765 1.00 76.62 88 GLN A O 1
ATOM 674 N N . LYS A 1 89 ? 3.895 -12.286 -3.608 1.00 83.38 89 LYS A N 1
ATOM 675 C CA . LYS A 1 89 ? 4.572 -12.730 -2.383 1.00 83.38 89 LYS A CA 1
ATOM 676 C C . LYS A 1 89 ? 4.384 -11.724 -1.242 1.00 83.38 89 LYS A C 1
ATOM 678 O O . LYS A 1 89 ? 4.064 -12.142 -0.130 1.00 83.38 89 LYS A O 1
ATOM 683 N N . ALA A 1 90 ? 4.500 -10.427 -1.530 1.00 69.00 90 ALA A N 1
ATOM 684 C CA . ALA A 1 90 ? 4.268 -9.356 -0.562 1.00 69.00 90 ALA A CA 1
ATOM 685 C C . ALA A 1 90 ? 2.811 -9.329 -0.070 1.00 69.00 90 ALA A C 1
ATOM 687 O O . ALA A 1 90 ? 2.569 -9.325 1.134 1.00 69.00 90 ALA A O 1
ATOM 688 N N . ILE A 1 91 ? 1.831 -9.425 -0.979 1.00 77.75 91 ILE A N 1
ATOM 689 C CA . ILE A 1 91 ? 0.402 -9.493 -0.623 1.00 77.75 91 ILE A CA 1
ATOM 690 C C . ILE A 1 91 ? 0.122 -10.691 0.293 1.00 77.75 91 ILE A C 1
ATOM 692 O O . ILE A 1 91 ? -0.619 -10.569 1.269 1.00 77.75 91 ILE A O 1
ATOM 696 N N . LYS A 1 92 ? 0.717 -11.856 0.009 1.00 87.69 92 LYS A N 1
ATOM 697 C CA . LYS A 1 92 ? 0.557 -13.052 0.848 1.00 87.69 92 LYS A CA 1
ATOM 698 C C . LYS A 1 92 ? 1.136 -12.846 2.253 1.00 87.69 92 LYS A C 1
ATOM 700 O O . LYS A 1 92 ? 0.494 -13.240 3.224 1.00 87.69 92 LYS A O 1
ATOM 705 N N . ALA A 1 93 ? 2.311 -12.227 2.362 1.00 85.44 93 ALA A N 1
ATOM 706 C CA . ALA A 1 93 ? 2.932 -11.914 3.649 1.00 85.44 93 ALA A CA 1
ATOM 707 C C . ALA A 1 93 ? 2.093 -10.910 4.456 1.00 85.44 93 ALA A C 1
ATOM 709 O O . ALA A 1 93 ? 1.805 -11.153 5.626 1.00 85.44 93 ALA A O 1
ATOM 710 N N . LEU A 1 94 ? 1.610 -9.844 3.811 1.00 82.75 94 LEU A N 1
ATOM 711 C CA . LEU A 1 94 ? 0.779 -8.827 4.454 1.00 82.75 94 LEU A CA 1
ATOM 712 C C . LEU A 1 94 ? -0.540 -9.409 4.980 1.00 82.75 94 LEU A C 1
ATOM 714 O O . LEU A 1 94 ? -0.936 -9.121 6.106 1.00 82.75 94 LEU A O 1
ATOM 718 N N . ARG A 1 95 ? -1.199 -10.278 4.200 1.00 86.06 95 ARG A N 1
ATOM 719 C CA . ARG A 1 95 ? -2.418 -10.981 4.640 1.00 86.06 95 ARG A CA 1
ATOM 720 C C . ARG A 1 95 ? -2.174 -11.841 5.875 1.00 86.06 95 ARG A C 1
ATOM 722 O O . ARG A 1 95 ? -3.009 -11.855 6.773 1.00 86.06 95 ARG A O 1
ATOM 729 N N . ARG A 1 96 ? -1.035 -12.536 5.928 1.00 91.06 96 ARG A N 1
ATOM 730 C CA . ARG A 1 96 ? -0.648 -13.331 7.097 1.00 91.06 96 ARG A CA 1
ATOM 731 C C . ARG A 1 96 ? -0.454 -12.444 8.329 1.00 91.06 96 ARG A C 1
ATOM 733 O O . ARG A 1 96 ? -1.059 -12.722 9.357 1.00 91.06 96 ARG A O 1
ATOM 740 N N . ALA A 1 97 ? 0.307 -11.357 8.206 1.00 86.44 97 ALA A N 1
ATOM 741 C CA . ALA A 1 97 ? 0.549 -10.429 9.312 1.00 86.44 97 ALA A CA 1
ATOM 742 C C . ALA A 1 97 ? -0.749 -9.769 9.818 1.00 86.44 97 ALA A C 1
ATOM 744 O O . ALA A 1 97 ? -0.960 -9.635 11.022 1.00 86.44 97 ALA A O 1
ATOM 745 N N . ALA A 1 98 ? -1.655 -9.399 8.907 1.00 86.88 98 ALA A N 1
ATOM 746 C CA . ALA A 1 98 ? -2.966 -8.865 9.267 1.00 86.88 98 ALA A CA 1
ATOM 747 C C . ALA A 1 98 ? -3.815 -9.889 10.038 1.00 86.88 98 ALA A C 1
ATOM 749 O O . ALA A 1 98 ? -4.453 -9.525 11.024 1.00 86.88 98 ALA A O 1
ATOM 750 N N . ALA A 1 99 ? -3.793 -11.164 9.632 1.00 89.56 99 ALA A N 1
ATOM 751 C CA . ALA A 1 99 ? -4.495 -12.236 10.336 1.00 89.56 99 ALA A CA 1
ATOM 752 C C . ALA A 1 99 ? -3.911 -12.485 11.737 1.00 89.56 99 ALA A C 1
ATOM 754 O O . ALA A 1 99 ? -4.662 -12.567 12.705 1.00 89.56 99 ALA A O 1
ATOM 755 N N . GLU A 1 100 ? -2.584 -12.533 11.867 1.00 92.94 100 GLU A N 1
ATOM 756 C CA . GLU A 1 100 ? -1.903 -12.676 13.162 1.00 92.94 100 GLU A CA 1
ATOM 757 C C . GLU A 1 100 ? -2.258 -11.516 14.107 1.00 92.94 100 GLU A C 1
ATOM 759 O O . GLU A 1 100 ? -2.614 -11.736 15.268 1.00 92.94 100 GLU A O 1
ATOM 764 N N . ARG A 1 101 ? -2.267 -10.279 13.595 1.00 89.19 101 ARG A N 1
ATOM 765 C CA . ARG A 1 101 ? -2.677 -9.099 14.366 1.00 89.19 101 ARG A CA 1
ATOM 766 C C . ARG A 1 101 ? -4.156 -9.130 14.742 1.00 89.19 101 ARG A C 1
ATOM 768 O O . ARG A 1 101 ? -4.493 -8.747 15.856 1.00 89.19 101 ARG A O 1
ATOM 775 N N . ALA A 1 102 ? -5.035 -9.589 13.853 1.00 86.81 102 ALA A N 1
ATOM 776 C CA . ALA A 1 102 ? -6.459 -9.731 14.149 1.00 86.81 102 ALA A CA 1
ATOM 777 C C . ALA A 1 102 ? -6.704 -10.747 15.275 1.00 86.81 102 ALA A C 1
ATOM 779 O O . ALA A 1 102 ? -7.475 -10.463 16.188 1.00 86.81 102 ALA A O 1
ATOM 780 N N . VAL A 1 103 ? -6.001 -11.885 15.257 1.00 87.38 103 VAL A N 1
ATOM 781 C CA . VAL A 1 103 ? -6.058 -12.888 16.333 1.00 87.38 103 VAL A CA 1
ATOM 782 C C . VAL A 1 103 ? -5.519 -12.312 17.641 1.00 87.38 103 VAL A C 1
ATOM 784 O O . VAL A 1 103 ? -6.181 -12.416 18.669 1.00 87.38 103 VAL A O 1
ATOM 787 N N . SER A 1 104 ? -4.354 -11.658 17.613 1.00 85.44 104 SER A N 1
ATOM 788 C CA . SER A 1 104 ? -3.767 -11.033 18.805 1.00 85.44 104 SER A CA 1
ATOM 789 C C . SER A 1 104 ? -4.686 -9.967 19.399 1.00 85.44 104 SER A C 1
ATOM 791 O O . SER A 1 104 ? -4.941 -9.971 20.601 1.00 85.44 104 SER A O 1
ATOM 793 N N . ASN A 1 105 ? -5.257 -9.105 18.557 1.00 82.56 105 ASN A N 1
ATOM 794 C CA . ASN A 1 105 ? -6.241 -8.126 18.987 1.00 82.56 105 ASN A CA 1
ATOM 795 C C . ASN A 1 105 ? -7.463 -8.821 19.586 1.00 82.56 105 ASN A C 1
ATOM 797 O O . ASN A 1 105 ? -7.851 -8.461 20.684 1.00 82.56 105 ASN A O 1
ATOM 801 N N . ALA A 1 106 ? -8.043 -9.839 18.948 1.00 80.94 106 ALA A N 1
ATOM 802 C CA . ALA A 1 106 ? -9.197 -10.553 19.501 1.00 80.94 106 ALA A CA 1
ATOM 803 C C . ALA A 1 106 ? -8.910 -11.164 20.888 1.00 80.94 106 ALA A C 1
ATOM 805 O O . ALA A 1 106 ? -9.759 -11.093 21.775 1.00 80.94 106 ALA A O 1
ATOM 806 N N . LEU A 1 107 ? -7.704 -11.704 21.099 1.00 78.25 107 LEU A N 1
ATOM 807 C CA . LEU A 1 107 ? -7.267 -12.212 22.402 1.00 78.25 107 LEU A CA 1
ATOM 808 C C . LEU A 1 107 ? -7.099 -11.089 23.437 1.00 78.25 107 LEU A C 1
ATOM 810 O O . LEU A 1 107 ? -7.572 -11.225 24.564 1.00 78.25 107 LEU A O 1
ATOM 814 N N . ASN A 1 108 ? -6.479 -9.972 23.051 1.00 73.81 108 ASN A N 1
ATOM 815 C CA . ASN A 1 108 ? -6.245 -8.818 23.925 1.00 73.81 108 ASN A CA 1
ATOM 816 C C . ASN A 1 108 ? -7.523 -8.015 24.216 1.00 73.81 108 ASN A C 1
ATOM 818 O O . ASN A 1 108 ? -7.649 -7.419 25.278 1.00 73.81 108 ASN A O 1
ATOM 822 N N . THR A 1 109 ? -8.490 -8.021 23.297 1.00 67.81 109 THR A N 1
ATOM 823 C CA . THR A 1 109 ? -9.795 -7.350 23.443 1.00 67.81 109 THR A CA 1
ATOM 824 C C . THR A 1 109 ? -10.810 -8.249 24.141 1.00 67.81 109 THR A C 1
ATOM 826 O O . THR A 1 109 ? -12.013 -7.984 24.088 1.00 67.81 109 THR A O 1
ATOM 829 N N . ARG A 1 110 ? -10.365 -9.326 24.803 1.00 54.84 110 ARG A N 1
ATOM 830 C CA . ARG A 1 110 ? -11.211 -10.081 25.721 1.00 54.84 110 ARG A CA 1
ATOM 831 C C . ARG A 1 110 ? -11.538 -9.174 26.914 1.00 54.84 110 ARG A C 1
ATOM 833 O O . ARG A 1 110 ? -10.953 -9.304 27.982 1.00 54.84 110 ARG A O 1
ATOM 840 N N . ASN A 1 111 ? -12.523 -8.294 26.724 1.00 62.03 111 ASN A N 1
ATOM 841 C CA . ASN A 1 111 ? -13.250 -7.543 27.744 1.00 62.03 111 ASN A CA 1
ATOM 842 C C . ASN A 1 111 ? -14.089 -8.526 28.571 1.00 62.03 111 ASN A C 1
ATOM 844 O O . ASN A 1 111 ? -15.315 -8.435 28.636 1.00 62.03 111 ASN A O 1
ATOM 848 N N . ARG A 1 112 ? -13.450 -9.548 29.146 1.00 59.44 112 ARG A N 1
ATOM 849 C CA . ARG A 1 112 ? -14.103 -10.356 30.159 1.00 59.44 112 ARG A CA 1
ATOM 850 C C . ARG A 1 112 ? -14.268 -9.415 31.340 1.00 59.44 112 ARG A C 1
ATOM 852 O O . ARG A 1 112 ? -13.273 -8.872 31.814 1.00 59.44 112 ARG A O 1
ATOM 859 N N . LEU A 1 113 ? -15.514 -9.180 31.748 1.00 64.62 113 LEU A N 1
ATOM 860 C CA . LEU A 1 113 ? -15.806 -8.475 32.989 1.00 64.62 113 LEU A CA 1
ATOM 861 C C . LEU A 1 113 ? -14.909 -9.097 34.067 1.00 64.62 113 LEU A C 1
ATOM 863 O O . LEU A 1 113 ? -14.943 -10.320 34.246 1.00 64.62 113 LEU A O 1
ATOM 867 N N . ASN A 1 114 ? -14.045 -8.296 34.690 1.00 67.56 114 ASN A N 1
ATOM 868 C CA . ASN A 1 114 ? -13.234 -8.786 35.790 1.00 67.56 114 ASN A CA 1
ATOM 869 C C . ASN A 1 114 ? -14.186 -9.007 36.972 1.00 67.56 114 ASN A C 1
ATOM 871 O O . ASN A 1 114 ? -14.625 -8.054 37.606 1.00 67.56 114 ASN A O 1
ATOM 875 N N . ILE A 1 115 ? -14.585 -10.262 37.172 1.00 70.81 115 ILE A N 1
ATOM 876 C CA . ILE A 1 115 ? -15.512 -10.688 38.225 1.00 70.81 115 ILE A CA 1
ATOM 877 C C . ILE A 1 115 ? -14.771 -11.236 39.446 1.00 70.81 115 ILE A C 1
ATOM 879 O O . ILE A 1 115 ? -15.426 -11.730 40.358 1.00 70.81 115 ILE A O 1
ATOM 883 N N . ASP A 1 116 ? -13.437 -11.162 39.482 1.00 77.50 116 ASP A N 1
ATOM 884 C CA . ASP A 1 116 ? -12.645 -11.707 40.589 1.00 77.50 116 ASP A CA 1
ATOM 885 C C . ASP A 1 116 ? -13.053 -11.053 41.919 1.00 77.50 116 ASP A C 1
ATOM 887 O O . ASP A 1 116 ? -13.199 -11.728 42.933 1.00 77.50 116 ASP A O 1
ATOM 891 N N . GLU A 1 117 ? -13.359 -9.756 41.887 1.00 73.19 117 GLU A N 1
ATOM 892 C CA . GLU A 1 117 ? -13.835 -8.990 43.042 1.00 73.19 117 GLU A CA 1
ATOM 893 C C . GLU A 1 117 ? -15.276 -9.361 43.449 1.00 73.19 117 GLU A C 1
ATOM 895 O O . GLU A 1 117 ? -15.589 -9.428 44.635 1.00 73.19 117 GLU A O 1
ATOM 900 N N . LEU A 1 118 ? -16.140 -9.701 42.481 1.00 72.56 118 LEU A N 1
ATOM 901 C CA . LEU A 1 118 ? -17.506 -10.191 42.727 1.00 72.56 118 LEU A CA 1
ATOM 902 C C . LEU A 1 118 ? -17.521 -11.612 43.314 1.00 72.56 118 LEU A C 1
ATOM 904 O O . LEU A 1 118 ? -18.404 -11.936 44.104 1.00 72.56 118 LEU A O 1
ATOM 908 N N . LEU A 1 119 ? -16.560 -12.461 42.935 1.00 76.19 119 LEU A N 1
ATOM 909 C CA . LEU A 1 119 ? -16.440 -13.843 43.420 1.00 76.19 119 LEU A CA 1
ATOM 910 C C . LEU A 1 119 ? -15.964 -13.928 44.878 1.00 76.19 119 LEU A C 1
ATOM 912 O O . LEU A 1 119 ? -16.168 -14.956 45.521 1.00 76.19 119 LEU A O 1
ATOM 916 N N . LEU A 1 120 ? -15.344 -12.865 45.394 1.00 85.12 120 LEU A N 1
ATOM 917 C CA . LEU A 1 120 ? -14.854 -12.773 46.772 1.00 85.12 120 LEU A CA 1
ATOM 918 C C . LEU A 1 120 ? -15.889 -12.200 47.752 1.00 85.12 120 LEU A C 1
ATOM 920 O O . LEU A 1 120 ? -15.620 -12.133 48.953 1.00 85.12 120 LEU A O 1
ATOM 924 N N . LEU A 1 121 ? -17.065 -11.789 47.270 1.00 82.75 121 LEU A N 1
ATOM 925 C CA . LEU A 1 121 ? -18.094 -11.211 48.125 1.00 82.75 121 LEU A CA 1
ATOM 926 C C . LEU A 1 121 ? -18.717 -12.273 49.050 1.00 82.75 121 LEU A C 1
ATOM 928 O O . LEU A 1 121 ? -19.117 -13.344 48.583 1.00 82.75 121 LEU A O 1
ATOM 932 N N . PRO A 1 122 ? -18.861 -11.989 50.358 1.00 83.25 122 PRO A N 1
ATOM 933 C CA . PRO A 1 122 ? -19.575 -12.871 51.271 1.00 83.25 122 PRO A CA 1
ATOM 934 C C . PRO A 1 122 ? -21.053 -13.005 50.876 1.00 83.25 122 PRO A C 1
ATOM 936 O O . PRO A 1 122 ? -21.649 -12.099 50.281 1.00 83.25 122 PRO A O 1
ATOM 939 N N . LEU A 1 123 ? -21.662 -14.145 51.223 1.00 78.19 123 LEU A N 1
ATOM 940 C CA . LEU A 1 123 ? -23.091 -14.371 51.001 1.00 78.19 123 LEU A CA 1
ATOM 941 C C . LEU A 1 123 ? -23.910 -13.224 51.614 1.00 78.19 123 LEU A C 1
ATOM 943 O O . LEU A 1 123 ? -23.643 -12.806 52.735 1.00 78.19 123 LEU A O 1
ATOM 947 N N . GLN A 1 124 ? -24.922 -12.764 50.870 1.00 81.88 124 GLN A N 1
ATOM 948 C CA . GLN A 1 124 ? -25.797 -11.621 51.192 1.00 81.88 124 GLN A CA 1
ATOM 949 C C . GLN A 1 124 ? -25.199 -10.218 50.982 1.00 81.88 124 GLN A C 1
ATOM 951 O O . GLN A 1 124 ? -25.804 -9.236 51.405 1.00 81.88 124 GLN A O 1
ATOM 956 N N . SER A 1 125 ? -24.062 -10.096 50.294 1.00 82.69 125 SER A N 1
ATOM 957 C CA . SER A 1 125 ? -23.552 -8.783 49.874 1.00 82.69 125 SER A CA 1
ATOM 958 C C . SER A 1 125 ? -24.528 -8.066 48.936 1.00 82.69 125 SER A C 1
ATOM 960 O O . SER A 1 125 ? -25.138 -8.685 48.062 1.00 82.69 125 SER A O 1
ATOM 962 N N . GLU A 1 126 ? -24.661 -6.752 49.103 1.00 82.00 126 GLU A N 1
ATOM 963 C CA . GLU A 1 126 ? -25.496 -5.918 48.243 1.00 82.00 126 GLU A CA 1
ATOM 964 C C . GLU A 1 126 ? -24.839 -5.772 46.863 1.00 82.00 126 GLU A C 1
ATOM 966 O O . GLU A 1 126 ? -23.710 -5.300 46.739 1.00 82.00 126 GLU A O 1
ATOM 971 N N . VAL A 1 127 ? -25.537 -6.211 45.814 1.00 79.94 127 VAL A N 1
ATOM 972 C CA . VAL A 1 127 ? -25.054 -6.155 44.429 1.00 79.94 127 VAL A CA 1
ATOM 973 C C . VAL A 1 127 ? -26.124 -5.591 43.513 1.00 79.94 127 VAL A C 1
ATOM 975 O O . VAL A 1 127 ? -27.302 -5.943 43.585 1.00 79.94 127 VAL A O 1
ATOM 978 N N . MET A 1 128 ? -25.691 -4.720 42.608 1.00 77.81 128 MET A N 1
ATOM 979 C CA . MET A 1 128 ? -26.563 -4.094 41.629 1.00 77.81 128 MET A CA 1
ATOM 980 C C . MET A 1 128 ? -26.800 -5.065 40.465 1.00 77.81 128 MET A C 1
ATOM 982 O O . MET A 1 128 ? -25.882 -5.399 39.717 1.00 77.81 128 MET A O 1
ATOM 986 N N . VAL A 1 129 ? -28.037 -5.540 40.320 1.00 76.44 129 VAL A N 1
ATOM 987 C CA . VAL A 1 129 ? -28.412 -6.516 39.288 1.00 76.44 129 VAL A CA 1
ATOM 988 C C . VAL A 1 129 ? -29.062 -5.796 38.114 1.00 76.44 129 VAL A C 1
ATOM 990 O O . VAL A 1 129 ? -30.116 -5.177 38.260 1.00 76.44 129 VAL A O 1
ATOM 993 N N . TRP A 1 130 ? -28.466 -5.911 36.929 1.00 76.88 130 TRP A N 1
ATOM 994 C CA . TRP A 1 130 ? -29.113 -5.459 35.702 1.00 76.88 130 TRP A CA 1
ATOM 995 C C . TRP A 1 130 ? -30.116 -6.514 35.225 1.00 76.88 130 TRP A C 1
ATOM 997 O O . TRP A 1 130 ? -29.767 -7.686 35.077 1.00 76.88 130 TRP A O 1
ATOM 1007 N N . ARG A 1 131 ? -31.369 -6.111 34.992 1.00 79.69 131 ARG A N 1
ATOM 1008 C CA . ARG A 1 131 ? -32.410 -6.973 34.421 1.00 79.69 131 ARG A CA 1
ATOM 1009 C C . ARG A 1 131 ? -32.955 -6.321 33.161 1.00 79.69 131 ARG A C 1
ATOM 1011 O O . ARG A 1 131 ? -33.425 -5.186 33.199 1.00 79.69 131 ARG A O 1
ATOM 1018 N N . GLU A 1 132 ? -32.900 -7.053 32.059 1.00 72.38 132 GLU A N 1
ATOM 1019 C CA . GLU A 1 132 ? -33.453 -6.598 30.791 1.00 72.38 132 GLU A CA 1
ATOM 1020 C C . GLU A 1 132 ? -34.986 -6.562 30.875 1.00 72.38 132 GLU A C 1
ATOM 1022 O O . GLU A 1 132 ? -35.621 -7.432 31.480 1.00 72.38 132 GLU A O 1
ATOM 1027 N N . LYS A 1 133 ? -35.593 -5.507 30.329 1.00 62.34 133 LYS A N 1
ATOM 1028 C CA . LYS A 1 133 ? -37.041 -5.303 30.400 1.00 62.34 133 LYS A CA 1
ATOM 1029 C C . LYS A 1 133 ? -37.708 -6.195 29.354 1.00 62.34 133 LYS A C 1
ATOM 1031 O O . LYS A 1 133 ? -37.498 -5.988 28.161 1.00 62.34 133 LYS A O 1
ATOM 1036 N N . ASN A 1 134 ? -38.507 -7.164 29.798 1.00 63.66 134 ASN A N 1
ATOM 1037 C CA . ASN A 1 134 ? -39.304 -7.996 28.896 1.00 63.66 134 ASN A CA 1
ATOM 1038 C C . ASN A 1 134 ? -40.219 -7.096 28.045 1.00 63.66 134 ASN A C 1
ATOM 1040 O O . ASN A 1 134 ? -40.911 -6.234 28.596 1.00 63.66 134 ASN A O 1
ATOM 1044 N N . ARG A 1 135 ? -40.145 -7.268 26.719 1.00 58.06 135 ARG A N 1
ATOM 1045 C CA . ARG A 1 135 ? -41.048 -6.644 25.742 1.00 58.06 135 ARG A CA 1
ATOM 1046 C C . ARG A 1 135 ? -42.420 -7.293 25.779 1.00 58.06 135 ARG A C 1
ATOM 1048 O O . ARG A 1 135 ? -42.464 -8.531 25.944 1.00 58.06 135 ARG A O 1
#

Sequence (135 aa):
MSTTRNALSISKVEKYYTPLRRAYEIIRAELDSSTSDIAVLQIAVKAINDTTGPDGLVPTLLVFGAYPRVSMDSPPSPSTIRRAKAIQKAIKALRRAAAERAVSNALNTRNRLNIDELLLLPLQSEVMVWREKNR

Organism: NCBI:txid1447943